Protein AF-A0A0U2W716-F1 (afdb_monomer_lite)

Radius of gyration: 18.15 Å; chains: 1; bounding box: 49×37×43 Å

Sequence (106 aa):
MFINRRFIEREYVFNIEKKNNPYISDEQINNMLDSMDLDWCDLTFKFFERKNGWDTVIIDNNTNNRVVIDELNGFAFDFYIRQIKELSITRARKEIREKLFAGVGA

Secondary structure (DSSP, 8-state):
-EEEEEEEHHHHHHHHHHHH-TTS-HHHHHHHHHTT-----EEEEEEEEETTEEEEEEEETTT--EE-GGG--HHHHHHHHHHHHHHHHHHHHHHHHHHHHHTS--

pLDDT: mean 92.79, std 8.68, range [46.09, 98.44]

Foldseek 3Di:
DKDKDKDWQLVLVLVVCCVVPVPDDSVNSVVVSVVVPDPTWIKIWIWDDDPVATDIWIAGPVVRDTDDLVRDDPSRNVVVVVVRVVVVVVVVVVVVVCVVVVVVPD

Structure (mmCIF, N/CA/C/O backbone):
data_AF-A0A0U2W716-F1
#
_entry.id   AF-A0A0U2W716-F1
#
loop_
_atom_site.group_PDB
_atom_site.id
_atom_site.type_symbol
_atom_site.label_atom_id
_atom_site.label_alt_id
_atom_site.label_comp_id
_atom_site.label_asym_id
_atom_site.label_entity_id
_atom_site.label_seq_id
_atom_site.pdbx_PDB_ins_code
_atom_site.Cartn_x
_atom_site.Cartn_y
_atom_site.Cartn_z
_atom_site.occupancy
_atom_site.B_iso_or_equiv
_atom_site.auth_seq_id
_atom_site.auth_comp_id
_atom_site.auth_asym_id
_atom_site.auth_atom_id
_atom_site.pdbx_PDB_model_num
ATOM 1 N N . MET A 1 1 ? 17.249 -5.553 -6.158 1.00 77.00 1 MET A N 1
ATOM 2 C CA . MET A 1 1 ? 16.880 -4.611 -5.079 1.00 77.00 1 MET A CA 1
ATOM 3 C C . MET A 1 1 ? 15.420 -4.851 -4.736 1.00 77.00 1 MET A C 1
ATOM 5 O O . MET A 1 1 ? 14.664 -5.180 -5.645 1.00 77.00 1 MET A O 1
ATOM 9 N N . PHE A 1 2 ? 15.034 -4.748 -3.466 1.00 87.50 2 PHE A N 1
ATOM 10 C CA . PHE A 1 2 ? 13.625 -4.789 -3.073 1.00 87.50 2 PHE A CA 1
ATOM 11 C C . PHE A 1 2 ? 13.299 -3.593 -2.182 1.00 87.50 2 PHE A C 1
ATOM 13 O O . PHE A 1 2 ? 14.183 -3.062 -1.509 1.00 87.50 2 PHE A O 1
ATOM 20 N N . ILE A 1 3 ? 12.048 -3.152 -2.227 1.00 96.25 3 ILE A N 1
ATOM 21 C CA . ILE A 1 3 ? 11.542 -2.004 -1.476 1.00 96.25 3 ILE A CA 1
ATOM 22 C C . ILE A 1 3 ? 10.346 -2.483 -0.667 1.00 96.25 3 ILE A C 1
ATOM 24 O O . ILE A 1 3 ? 9.422 -3.069 -1.225 1.00 96.25 3 ILE A O 1
ATOM 28 N N . ASN A 1 4 ? 10.361 -2.215 0.636 1.00 96.94 4 ASN A N 1
ATOM 29 C CA . ASN A 1 4 ? 9.233 -2.507 1.509 1.00 96.94 4 ASN A CA 1
ATOM 30 C C . ASN A 1 4 ? 8.442 -1.227 1.771 1.00 96.94 4 ASN A C 1
ATOM 32 O O . ASN A 1 4 ? 9.023 -0.183 2.077 1.00 96.94 4 ASN A O 1
ATOM 36 N N . ARG A 1 5 ? 7.117 -1.320 1.687 1.00 97.69 5 ARG A N 1
ATOM 37 C CA . ARG A 1 5 ? 6.184 -0.264 2.075 1.00 97.69 5 ARG A CA 1
ATOM 38 C C . ARG A 1 5 ? 5.120 -0.876 2.976 1.00 97.69 5 ARG A C 1
ATOM 40 O O . ARG A 1 5 ? 4.432 -1.804 2.556 1.00 97.69 5 ARG A O 1
ATOM 47 N N . ARG A 1 6 ? 5.008 -0.373 4.203 1.00 97.62 6 ARG A N 1
ATOM 48 C CA . ARG A 1 6 ? 3.921 -0.742 5.111 1.00 97.62 6 ARG A CA 1
ATOM 49 C C . ARG A 1 6 ? 2.710 0.137 4.822 1.00 97.62 6 ARG A C 1
ATOM 51 O O . ARG A 1 6 ? 2.864 1.325 4.543 1.00 97.62 6 ARG A O 1
ATOM 58 N N . PHE A 1 7 ? 1.542 -0.471 4.879 1.00 98.00 7 PHE A N 1
ATOM 59 C CA . PHE A 1 7 ? 0.241 0.141 4.716 1.00 98.00 7 PHE A CA 1
ATOM 60 C C . PHE A 1 7 ? -0.566 -0.147 5.972 1.00 98.00 7 PHE A C 1
ATOM 62 O O . PHE A 1 7 ? -0.843 -1.305 6.262 1.00 98.00 7 PHE A O 1
ATOM 69 N N . ILE A 1 8 ? -0.927 0.905 6.698 1.00 97.75 8 ILE A N 1
ATOM 70 C CA . ILE A 1 8 ? -1.859 0.829 7.818 1.00 97.75 8 ILE A CA 1
ATOM 71 C C . ILE A 1 8 ? -3.110 1.564 7.358 1.00 97.75 8 ILE A C 1
ATOM 73 O O . ILE A 1 8 ? -3.071 2.776 7.130 1.00 97.75 8 ILE A O 1
ATOM 77 N N . GLU A 1 9 ? -4.206 0.838 7.171 1.00 96.81 9 GLU A N 1
ATOM 78 C CA . GLU A 1 9 ? -5.414 1.380 6.551 1.00 96.81 9 GLU A CA 1
ATOM 79 C C . GLU A 1 9 ? -5.968 2.576 7.317 1.00 96.81 9 GLU A C 1
ATOM 81 O O . GLU A 1 9 ? -6.257 3.609 6.714 1.00 96.81 9 GLU A O 1
ATOM 86 N N . ARG A 1 10 ? -6.017 2.485 8.651 1.00 96.19 10 ARG A N 1
ATOM 87 C CA . ARG A 1 10 ? -6.484 3.581 9.506 1.00 96.19 10 ARG A CA 1
ATOM 88 C C . ARG A 1 10 ? -5.688 4.868 9.270 1.00 96.19 10 ARG A C 1
ATOM 90 O O . ARG A 1 10 ? -6.273 5.939 9.145 1.00 96.19 10 ARG A O 1
ATOM 97 N N . GLU A 1 11 ? -4.361 4.771 9.170 1.00 96.69 11 GLU A N 1
ATOM 98 C CA . GLU A 1 11 ? -3.497 5.924 8.877 1.00 96.69 11 GLU A CA 1
ATOM 99 C C . GLU A 1 11 ? -3.711 6.442 7.454 1.00 96.69 11 GLU A C 1
ATOM 101 O O . GLU A 1 11 ? -3.680 7.649 7.203 1.00 96.69 11 GLU A O 1
ATOM 106 N N . TYR A 1 12 ? -3.933 5.541 6.500 1.00 96.00 12 TYR A N 1
ATOM 107 C CA . TYR A 1 12 ? -4.184 5.912 5.116 1.00 96.00 12 TYR A CA 1
ATOM 108 C C . TYR A 1 12 ? -5.483 6.705 4.966 1.00 96.00 12 TYR A C 1
ATOM 110 O O . TYR A 1 12 ? -5.475 7.784 4.367 1.00 96.00 12 TYR A O 1
ATOM 118 N N . VAL A 1 13 ? -6.573 6.212 5.558 1.00 94.94 13 VAL A N 1
ATOM 119 C CA . VAL A 1 13 ? -7.871 6.893 5.564 1.00 94.94 13 VAL A CA 1
ATOM 120 C C . VAL A 1 13 ? -7.764 8.214 6.322 1.00 94.94 13 VAL A C 1
ATOM 122 O O . VAL A 1 13 ? -8.179 9.240 5.787 1.00 94.94 13 VAL A O 1
ATOM 125 N N . PHE A 1 14 ? -7.108 8.238 7.488 1.00 96.44 14 PHE A N 1
ATOM 126 C CA . PHE A 1 14 ? -6.845 9.478 8.225 1.00 96.44 14 PHE A CA 1
ATOM 127 C C . PHE A 1 14 ? -6.181 10.544 7.339 1.00 96.44 14 PHE A C 1
ATOM 129 O O . PHE A 1 14 ? -6.634 11.686 7.275 1.00 96.44 14 PHE A O 1
ATOM 136 N N . ASN A 1 15 ? -5.129 10.168 6.608 1.00 94.94 15 ASN A N 1
ATOM 137 C CA . ASN A 1 15 ? -4.396 11.088 5.741 1.00 94.94 15 ASN A CA 1
ATOM 138 C C . ASN A 1 15 ? -5.220 11.557 4.533 1.00 94.94 15 ASN A C 1
ATOM 140 O O . ASN A 1 15 ? -5.075 12.703 4.100 1.00 94.94 15 ASN A O 1
ATOM 144 N N . ILE A 1 16 ? -6.082 10.696 3.982 1.00 93.50 16 ILE A N 1
ATOM 145 C CA . ILE A 1 16 ? -7.024 11.079 2.922 1.00 93.50 16 ILE A CA 1
ATOM 146 C C . ILE A 1 16 ? -8.010 12.119 3.449 1.00 93.50 16 ILE A C 1
ATOM 148 O O . ILE A 1 16 ? -8.163 13.175 2.831 1.00 93.50 16 ILE A O 1
ATOM 152 N N . GLU A 1 17 ? -8.627 11.856 4.597 1.00 94.44 17 GLU A N 1
ATOM 153 C CA . GLU A 1 17 ? -9.599 12.761 5.207 1.00 94.44 17 GLU A CA 1
ATOM 154 C C . GLU A 1 17 ? -8.968 14.101 5.555 1.00 94.44 17 GLU A C 1
ATOM 156 O O . GLU A 1 17 ? -9.501 15.151 5.195 1.00 94.44 17 GLU A O 1
ATOM 161 N N . LYS A 1 18 ? -7.767 14.084 6.139 1.00 94.88 18 LYS A N 1
ATOM 162 C CA . LYS A 1 18 ? -7.035 15.309 6.463 1.00 94.88 18 LYS A CA 1
ATOM 163 C C . LYS A 1 18 ? -6.711 16.143 5.227 1.00 94.88 18 LYS A C 1
ATOM 165 O O . LYS A 1 18 ? -6.772 17.371 5.268 1.00 94.88 18 LYS A O 1
ATOM 170 N N . LYS A 1 19 ? -6.362 15.485 4.120 1.00 93.62 19 LYS A N 1
ATOM 171 C CA . LYS A 1 19 ? -6.041 16.153 2.857 1.00 93.62 19 LYS A CA 1
ATOM 172 C C . LYS A 1 19 ? -7.279 16.746 2.184 1.00 93.62 19 LYS A C 1
ATOM 174 O O . LYS A 1 19 ? -7.184 17.824 1.601 1.00 93.62 19 LYS A O 1
ATOM 179 N N . ASN A 1 20 ? -8.406 16.041 2.228 1.00 93.44 20 ASN A N 1
ATOM 180 C CA . ASN A 1 20 ? -9.637 16.459 1.559 1.00 93.44 20 ASN A CA 1
ATOM 181 C C . ASN A 1 20 ? -10.426 17.491 2.377 1.00 93.44 20 ASN A C 1
ATOM 183 O O . ASN A 1 20 ? -11.098 18.340 1.796 1.00 93.44 20 ASN A O 1
ATOM 187 N N . ASN A 1 21 ? -10.305 17.453 3.705 1.00 92.50 21 ASN A N 1
ATOM 188 C CA . ASN A 1 21 ? -11.036 18.306 4.633 1.00 92.50 21 ASN A CA 1
ATOM 189 C C . ASN A 1 21 ? -10.055 19.134 5.483 1.00 92.50 21 ASN A C 1
ATOM 191 O O . ASN A 1 21 ? -9.796 18.800 6.631 1.00 92.50 21 ASN A O 1
ATOM 195 N N . PRO A 1 22 ? -9.502 20.252 4.985 1.00 88.69 22 PRO A N 1
ATOM 196 C CA . PRO A 1 22 ? -8.475 21.006 5.716 1.00 88.69 22 PRO A CA 1
ATOM 197 C C . PRO A 1 22 ? -8.968 21.638 7.032 1.00 88.69 22 PRO A C 1
ATOM 199 O O . PRO A 1 22 ? -8.153 22.006 7.875 1.00 88.69 22 PRO A O 1
ATOM 202 N N . TYR A 1 23 ? -10.285 21.768 7.214 1.00 93.31 23 TYR A N 1
ATOM 203 C CA . TYR A 1 23 ? -10.904 22.392 8.388 1.00 93.31 23 TYR A CA 1
ATOM 204 C C . TYR A 1 23 ? -11.284 21.405 9.496 1.00 93.31 23 TYR A C 1
ATOM 206 O O . TYR A 1 23 ? -11.669 21.844 10.578 1.00 93.31 23 TYR A O 1
ATOM 214 N N . ILE A 1 24 ? -11.197 20.094 9.244 1.00 94.31 24 ILE A N 1
ATOM 215 C CA . ILE A 1 24 ? -11.466 19.088 10.271 1.00 94.31 24 ILE A CA 1
ATOM 216 C C . ILE A 1 24 ? -10.222 18.921 11.159 1.00 94.31 24 ILE A C 1
ATOM 218 O O . ILE A 1 24 ? -9.075 18.873 10.681 1.00 94.31 24 ILE A O 1
ATOM 222 N N . SER A 1 25 ? -10.432 18.868 12.472 1.00 96.38 25 SER A N 1
ATOM 223 C CA . SER A 1 25 ? -9.350 18.611 13.420 1.00 96.38 25 SER A CA 1
ATOM 224 C C . SER A 1 25 ? -8.940 17.138 13.394 1.00 96.38 25 SER A C 1
ATOM 226 O O . SER A 1 25 ? -9.712 16.259 13.009 1.00 96.38 25 SER A O 1
ATOM 228 N N . ASP A 1 26 ? -7.715 16.854 13.831 1.00 96.12 26 ASP A N 1
ATOM 229 C CA . ASP A 1 26 ? -7.219 15.476 13.918 1.00 96.12 26 ASP A CA 1
ATOM 230 C C . ASP A 1 26 ? -8.059 14.652 14.903 1.00 96.12 26 ASP A C 1
ATOM 232 O O . ASP A 1 26 ? -8.325 13.477 14.667 1.00 96.12 26 ASP A O 1
ATOM 236 N N . GLU A 1 27 ? -8.528 15.276 15.986 1.00 96.94 27 GLU A N 1
ATOM 237 C CA . GLU A 1 27 ? -9.430 14.662 16.964 1.00 96.94 27 GLU A CA 1
ATOM 238 C C . GLU A 1 27 ? -10.766 14.263 16.324 1.00 96.94 27 GLU A C 1
ATOM 240 O O . GLU A 1 27 ? -11.237 13.148 16.521 1.00 96.94 27 GLU A O 1
ATOM 245 N N . GLN A 1 28 ? -11.349 15.133 15.497 1.00 96.56 28 GLN A N 1
ATOM 246 C CA . GLN A 1 28 ? -12.600 14.843 14.797 1.00 96.56 28 GLN A CA 1
ATOM 247 C C . GLN A 1 28 ? -12.458 13.675 13.812 1.00 96.56 28 GLN A C 1
ATOM 249 O O . GLN A 1 28 ? -13.347 12.827 13.757 1.00 96.56 28 GLN A O 1
ATOM 254 N N . ILE A 1 29 ? -11.344 13.595 13.072 1.00 96.81 29 ILE A N 1
ATOM 255 C CA . ILE A 1 29 ? -11.080 12.448 12.187 1.00 96.81 29 ILE A CA 1
ATOM 256 C C . ILE A 1 29 ? -10.915 11.176 13.018 1.00 96.81 29 ILE A C 1
ATOM 258 O O . ILE A 1 29 ? -11.529 10.167 12.694 1.00 96.81 29 ILE A O 1
ATOM 262 N N . ASN A 1 30 ? -10.118 11.208 14.090 1.00 96.38 30 ASN A N 1
ATOM 263 C CA . ASN A 1 30 ? -9.921 10.029 14.936 1.00 96.38 30 ASN A CA 1
ATOM 264 C C . ASN A 1 30 ? -11.244 9.537 15.532 1.00 96.38 30 ASN A C 1
ATOM 266 O O . ASN A 1 30 ? -11.546 8.360 15.389 1.00 96.38 30 ASN A O 1
ATOM 270 N N . ASN A 1 31 ? -12.077 10.435 16.066 1.00 96.00 31 ASN A N 1
ATOM 271 C CA . ASN A 1 31 ? -13.401 10.086 16.585 1.00 96.00 31 ASN A CA 1
ATOM 272 C C . ASN A 1 31 ? -14.296 9.449 15.510 1.00 96.00 31 ASN A C 1
ATOM 274 O O . ASN A 1 31 ? -15.006 8.483 15.786 1.00 96.00 31 ASN A O 1
ATOM 278 N N . MET A 1 32 ? -14.259 9.969 14.279 1.00 94.81 32 MET A N 1
ATOM 279 C CA . MET A 1 32 ? -14.985 9.377 13.155 1.00 94.81 32 MET A CA 1
ATOM 280 C C . MET A 1 32 ? -14.477 7.966 12.844 1.00 94.81 32 MET A C 1
ATOM 282 O O . MET A 1 32 ? -15.286 7.052 12.720 1.00 94.81 32 MET A O 1
ATOM 286 N N . LEU A 1 33 ? -13.161 7.773 12.738 1.00 94.69 33 LEU A N 1
ATOM 287 C CA . LEU A 1 33 ? -12.570 6.467 12.433 1.00 94.69 33 LEU A CA 1
ATOM 288 C C . LEU A 1 33 ? -12.827 5.448 13.547 1.00 94.69 33 LEU A C 1
ATOM 290 O O . LEU A 1 33 ? -13.166 4.304 13.257 1.00 94.69 33 LEU A O 1
ATOM 294 N N . ASP A 1 34 ? -12.727 5.864 14.807 1.00 94.06 34 ASP A N 1
ATOM 295 C CA . ASP A 1 34 ? -12.984 5.002 15.964 1.00 94.06 34 ASP A CA 1
ATOM 296 C C . ASP A 1 34 ? -14.457 4.568 16.025 1.00 94.06 34 ASP A C 1
ATOM 298 O O . ASP A 1 34 ? -14.758 3.462 16.465 1.00 94.06 34 ASP A O 1
ATOM 302 N N . SER A 1 35 ? -15.380 5.392 15.512 1.00 94.38 35 SER A N 1
ATOM 303 C CA . SER A 1 35 ? -16.807 5.053 15.439 1.00 94.38 35 SER A CA 1
ATOM 304 C C . SER A 1 35 ? -17.163 3.993 14.388 1.00 94.38 35 SER A C 1
ATOM 306 O O . SER A 1 35 ? -18.264 3.449 14.439 1.00 94.38 35 SER A O 1
ATOM 308 N N . MET A 1 36 ? -16.273 3.708 13.428 1.00 90.12 36 MET A N 1
ATOM 309 C CA . MET A 1 36 ? -16.573 2.801 12.313 1.00 90.12 36 MET A CA 1
ATOM 310 C C . MET A 1 36 ? -16.546 1.314 12.705 1.00 90.12 36 MET A C 1
ATOM 312 O O . MET A 1 36 ? -17.060 0.506 11.938 1.00 90.12 36 MET A O 1
ATOM 316 N N . ASP A 1 37 ? -15.977 0.963 13.868 1.00 86.44 37 ASP A N 1
ATOM 317 C CA . ASP A 1 37 ? -15.856 -0.417 14.382 1.00 86.44 37 ASP A CA 1
ATOM 318 C C . ASP A 1 37 ? -15.369 -1.421 13.315 1.00 86.44 37 ASP A C 1
ATOM 320 O O . ASP A 1 37 ? -15.947 -2.484 13.090 1.00 86.44 37 ASP A O 1
ATOM 324 N N . LEU A 1 38 ? -14.315 -1.030 12.588 1.00 88.31 38 LEU A N 1
ATOM 325 C CA . LEU A 1 38 ? -13.709 -1.817 11.515 1.00 88.31 38 LEU A CA 1
ATOM 326 C C . LEU A 1 38 ? -12.419 -2.488 11.984 1.00 88.31 38 LEU A C 1
ATOM 328 O O . LEU A 1 38 ? -11.620 -1.894 12.711 1.00 88.31 38 LEU A O 1
ATOM 332 N N . ASP A 1 39 ? -12.175 -3.693 11.474 1.00 88.81 39 ASP A N 1
ATOM 333 C CA . ASP A 1 39 ? -10.864 -4.333 11.550 1.00 88.81 39 ASP A CA 1
ATOM 334 C C . ASP A 1 39 ? -9.947 -3.737 10.472 1.00 88.81 39 ASP A C 1
ATOM 336 O O . ASP A 1 39 ? -10.010 -4.093 9.293 1.00 88.81 39 ASP A O 1
ATOM 340 N N . TRP A 1 40 ? -9.154 -2.741 10.868 1.00 93.69 40 TRP A N 1
ATOM 341 C CA . TRP A 1 40 ? -8.260 -2.012 9.973 1.00 93.69 40 TRP A CA 1
ATOM 342 C C . TRP A 1 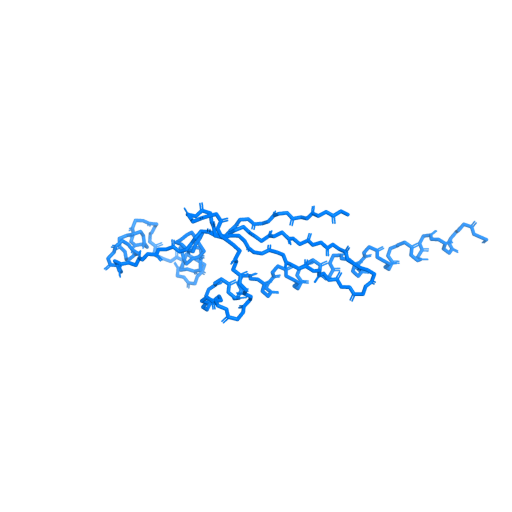40 ? -7.102 -2.897 9.512 1.00 93.69 40 TRP A C 1
ATOM 344 O O . TRP A 1 40 ? -6.344 -3.415 10.336 1.00 93.69 40 TRP A O 1
ATOM 354 N N . CYS A 1 41 ? -6.890 -3.015 8.200 1.00 94.56 41 CYS A N 1
ATOM 355 C CA . CYS A 1 41 ? -5.809 -3.866 7.711 1.00 94.56 41 CYS A CA 1
ATOM 356 C C . CYS A 1 41 ? -4.415 -3.229 7.874 1.00 94.56 41 CYS A C 1
ATOM 358 O O . CYS A 1 41 ? -4.219 -2.014 7.753 1.00 94.56 41 CYS A O 1
ATOM 360 N N . ASP A 1 42 ? -3.423 -4.089 8.121 1.00 97.62 42 ASP A N 1
ATOM 361 C CA . ASP A 1 42 ? -2.011 -3.731 8.245 1.00 97.62 42 ASP A CA 1
ATOM 362 C C . ASP A 1 42 ? -1.169 -4.637 7.344 1.00 97.62 42 ASP A C 1
ATOM 364 O O . ASP A 1 42 ? -0.833 -5.773 7.680 1.00 97.62 42 ASP A O 1
ATOM 368 N N . LEU A 1 43 ? -0.802 -4.136 6.169 1.00 98.38 43 LEU A N 1
ATOM 369 C CA . LEU A 1 43 ? -0.156 -4.918 5.121 1.00 98.38 43 LEU A CA 1
ATOM 370 C C . LEU A 1 43 ? 1.261 -4.418 4.841 1.00 98.38 43 LEU A C 1
ATOM 372 O O . LEU A 1 43 ? 1.520 -3.220 4.749 1.00 98.38 43 LEU A O 1
ATOM 376 N N . THR A 1 44 ? 2.186 -5.341 4.607 1.00 98.44 44 THR A N 1
ATOM 377 C CA . THR A 1 44 ? 3.516 -5.028 4.084 1.00 98.44 44 THR A CA 1
ATOM 378 C C . THR A 1 44 ? 3.607 -5.437 2.621 1.00 98.44 44 THR A C 1
ATOM 380 O O . THR A 1 44 ? 3.577 -6.622 2.283 1.00 98.44 44 THR A O 1
ATOM 383 N N . PHE A 1 45 ? 3.806 -4.449 1.753 1.00 98.44 45 PHE A N 1
ATOM 384 C CA . PHE A 1 45 ? 4.076 -4.632 0.333 1.00 98.44 45 PHE A CA 1
ATOM 385 C C . PHE A 1 45 ? 5.584 -4.680 0.095 1.00 98.44 45 PHE A C 1
ATOM 387 O O . PHE A 1 45 ? 6.306 -3.722 0.384 1.00 98.44 45 PHE A O 1
ATOM 394 N N . LYS A 1 46 ? 6.069 -5.793 -0.451 1.00 97.94 46 LYS A N 1
ATOM 395 C CA . LYS A 1 46 ? 7.464 -5.992 -0.854 1.00 97.94 46 LYS A CA 1
ATOM 396 C C . LYS A 1 46 ? 7.540 -5.967 -2.374 1.00 97.94 46 LYS A C 1
ATOM 398 O O . LYS A 1 46 ? 7.081 -6.900 -3.033 1.00 97.94 46 LYS A O 1
ATOM 403 N N . PHE A 1 47 ? 8.115 -4.904 -2.919 1.00 97.75 47 PHE A N 1
ATOM 404 C CA . PHE A 1 47 ? 8.274 -4.695 -4.354 1.00 97.75 47 PHE A CA 1
ATOM 405 C C . PHE A 1 47 ? 9.659 -5.148 -4.802 1.00 97.75 47 PHE A C 1
ATOM 407 O O . PHE A 1 47 ? 10.675 -4.683 -4.282 1.00 97.75 47 PHE A O 1
ATOM 414 N N . PHE A 1 48 ? 9.705 -6.026 -5.796 1.00 96.69 48 PHE A N 1
ATOM 415 C CA . PHE A 1 48 ? 10.930 -6.561 -6.372 1.00 96.69 48 PHE A CA 1
ATOM 416 C C . PHE A 1 48 ? 11.073 -6.059 -7.801 1.00 96.69 48 PHE A C 1
ATOM 418 O O . PHE A 1 48 ? 10.244 -6.354 -8.660 1.00 96.69 48 PHE A O 1
ATOM 425 N N . GLU A 1 49 ? 12.140 -5.313 -8.065 1.00 94.81 49 GLU A N 1
ATOM 426 C CA . GLU A 1 49 ? 12.424 -4.835 -9.415 1.00 94.81 49 GLU A CA 1
ATOM 427 C C . GLU A 1 49 ? 12.804 -6.015 -10.325 1.00 94.81 49 GLU A C 1
ATOM 429 O O . GLU A 1 49 ? 13.680 -6.824 -9.996 1.00 94.81 49 GLU A O 1
ATOM 434 N N . ARG A 1 50 ? 12.150 -6.113 -11.485 1.00 91.81 50 ARG A N 1
ATOM 435 C CA . ARG A 1 50 ? 12.415 -7.106 -12.535 1.00 91.81 50 ARG A CA 1
ATOM 436 C C . ARG A 1 50 ? 12.775 -6.413 -13.840 1.00 91.81 50 ARG A C 1
ATOM 438 O O . ARG A 1 50 ? 12.451 -5.249 -14.045 1.00 91.81 50 ARG A O 1
ATOM 445 N N . LYS A 1 51 ? 13.345 -7.160 -14.792 1.00 86.38 51 LYS A N 1
ATOM 446 C CA . LYS A 1 51 ? 13.719 -6.628 -16.117 1.00 86.38 51 LYS A CA 1
ATOM 447 C C . LYS A 1 51 ? 12.572 -5.884 -16.818 1.00 86.38 51 LYS A C 1
ATOM 449 O O . LYS A 1 51 ? 12.830 -4.878 -17.460 1.00 86.38 51 LYS A O 1
ATOM 454 N N . ASN A 1 52 ? 11.320 -6.312 -16.637 1.00 84.81 52 ASN A N 1
ATOM 455 C CA . ASN A 1 52 ? 10.163 -5.742 -17.342 1.00 84.81 52 ASN A CA 1
ATOM 456 C C . ASN A 1 52 ? 9.120 -5.078 -16.425 1.00 84.81 52 ASN A C 1
ATOM 458 O O . ASN A 1 52 ? 8.077 -4.658 -16.910 1.00 84.81 52 ASN A O 1
ATOM 462 N N . GLY A 1 53 ? 9.363 -4.980 -15.116 1.00 89.69 53 GLY A N 1
ATOM 463 C CA . GLY A 1 53 ? 8.428 -4.310 -14.213 1.00 89.69 53 GLY A CA 1
ATOM 464 C C . GLY A 1 53 ? 8.766 -4.525 -12.747 1.00 89.69 53 GLY A C 1
ATOM 465 O O . GLY A 1 53 ? 9.940 -4.527 -12.373 1.00 89.69 53 GLY A O 1
ATOM 466 N N . TRP A 1 54 ? 7.725 -4.720 -11.943 1.00 94.31 54 TRP A N 1
ATOM 467 C CA . TRP A 1 54 ? 7.806 -4.949 -10.506 1.00 94.31 54 TRP A CA 1
ATOM 468 C C . TRP A 1 54 ? 6.972 -6.172 -10.130 1.00 94.31 54 TRP A C 1
ATOM 470 O O . TRP A 1 54 ? 5.780 -6.208 -10.419 1.00 94.31 54 TRP A O 1
ATOM 480 N N . ASP A 1 55 ? 7.583 -7.141 -9.451 1.00 95.44 55 ASP A N 1
ATOM 481 C CA . ASP A 1 55 ? 6.833 -8.185 -8.749 1.00 95.44 55 ASP A CA 1
ATOM 482 C C . ASP A 1 55 ? 6.475 -7.682 -7.352 1.00 95.44 55 ASP A C 1
ATOM 484 O O . ASP A 1 55 ? 7.222 -6.907 -6.753 1.00 95.44 55 ASP A O 1
ATOM 488 N N . THR A 1 56 ? 5.351 -8.142 -6.807 1.00 97.19 56 THR A N 1
ATOM 489 C CA . THR A 1 56 ? 4.905 -7.743 -5.466 1.00 97.19 56 THR A CA 1
ATOM 490 C C . THR A 1 56 ? 4.560 -8.962 -4.624 1.00 97.19 56 THR A C 1
ATOM 492 O O . THR A 1 56 ? 3.852 -9.867 -5.067 1.00 97.19 56 THR A O 1
ATOM 495 N N . VAL A 1 57 ? 5.058 -8.978 -3.391 1.00 97.69 57 VAL A N 1
ATOM 496 C CA . VAL A 1 57 ? 4.604 -9.889 -2.337 1.00 97.69 57 VAL A CA 1
ATOM 497 C C . VAL A 1 57 ? 3.928 -9.056 -1.262 1.00 97.69 57 VAL A C 1
ATOM 499 O O . VAL A 1 57 ? 4.502 -8.069 -0.809 1.00 97.69 57 VAL A O 1
ATOM 502 N N . ILE A 1 58 ? 2.727 -9.457 -0.859 1.00 98.38 58 ILE A N 1
ATOM 503 C CA . ILE A 1 58 ? 1.922 -8.759 0.141 1.00 98.38 58 ILE A CA 1
ATOM 504 C C . ILE A 1 58 ? 1.772 -9.687 1.336 1.00 98.38 58 ILE A C 1
ATOM 506 O O . ILE A 1 58 ? 1.429 -10.858 1.165 1.00 98.38 58 ILE A O 1
ATOM 510 N N . ILE A 1 59 ? 2.087 -9.175 2.519 1.00 98.25 59 ILE A N 1
ATOM 511 C CA . ILE A 1 59 ? 1.998 -9.904 3.782 1.00 98.25 59 ILE A CA 1
ATOM 512 C C . ILE A 1 59 ? 1.040 -9.150 4.693 1.00 98.25 59 ILE A C 1
ATOM 514 O O . ILE A 1 59 ? 1.224 -7.951 4.895 1.00 98.25 59 ILE A O 1
ATOM 518 N N . ASP A 1 60 ? 0.053 -9.845 5.237 1.00 97.56 60 ASP A N 1
ATOM 519 C CA . ASP A 1 60 ? -0.741 -9.340 6.351 1.00 97.56 60 ASP A CA 1
ATOM 520 C C . ASP A 1 60 ? 0.093 -9.427 7.631 1.00 97.56 60 ASP A C 1
ATOM 522 O O . ASP A 1 60 ? 0.572 -10.499 7.995 1.00 97.56 60 ASP A O 1
ATOM 526 N N . ASN A 1 61 ? 0.313 -8.295 8.296 1.00 97.50 61 ASN A N 1
ATOM 527 C CA . ASN A 1 61 ? 1.162 -8.222 9.482 1.00 97.50 61 ASN A CA 1
ATOM 528 C C . ASN A 1 61 ? 0.472 -8.778 10.735 1.00 97.50 61 ASN A C 1
ATOM 530 O O . ASN A 1 61 ? 1.171 -9.133 11.684 1.00 97.50 61 ASN A O 1
ATOM 534 N N . ASN A 1 62 ? -0.859 -8.902 10.733 1.00 94.88 62 ASN A N 1
ATOM 535 C CA . ASN A 1 62 ? -1.613 -9.473 11.848 1.00 94.88 62 ASN A CA 1
ATOM 536 C C . ASN A 1 62 ? -1.524 -11.002 11.843 1.00 94.88 62 ASN A C 1
ATOM 538 O O . ASN A 1 62 ? -1.267 -11.624 12.873 1.00 94.88 62 ASN A O 1
ATOM 542 N N . THR A 1 63 ? -1.702 -11.617 10.672 1.00 95.12 63 THR A N 1
ATOM 543 C CA . THR A 1 63 ? -1.706 -13.083 10.529 1.00 95.12 63 THR A CA 1
ATOM 544 C C . THR A 1 63 ? -0.381 -13.658 10.032 1.00 95.12 63 THR A C 1
ATOM 546 O O . THR A 1 63 ? -0.181 -14.871 10.067 1.00 95.12 63 THR A O 1
ATOM 549 N N . ASN A 1 64 ? 0.531 -12.802 9.563 1.00 95.50 64 ASN A N 1
ATOM 550 C CA . ASN A 1 64 ? 1.771 -13.161 8.869 1.00 95.50 64 ASN A CA 1
ATOM 551 C C . ASN A 1 64 ? 1.552 -14.028 7.611 1.00 95.50 64 ASN A C 1
ATOM 553 O O . ASN A 1 64 ? 2.481 -14.671 7.110 1.00 95.50 64 ASN A O 1
ATOM 557 N N . ASN A 1 65 ? 0.327 -14.044 7.081 1.00 96.50 65 ASN A N 1
ATOM 558 C CA . ASN A 1 65 ? -0.023 -14.781 5.878 1.00 96.50 65 ASN A CA 1
ATOM 559 C C . ASN A 1 65 ? 0.215 -13.939 4.626 1.00 96.50 65 ASN A C 1
ATOM 561 O O . ASN A 1 65 ? 0.212 -12.706 4.644 1.00 96.50 65 ASN A O 1
ATOM 565 N N . ARG A 1 66 ? 0.416 -14.631 3.504 1.00 97.00 66 ARG A N 1
ATOM 566 C CA . ARG A 1 66 ? 0.484 -13.983 2.198 1.00 97.00 66 ARG A CA 1
ATOM 567 C C . ARG A 1 66 ? -0.927 -13.665 1.715 1.00 97.00 66 ARG A C 1
ATOM 569 O O . ARG A 1 66 ? -1.777 -14.545 1.724 1.00 97.00 66 ARG A O 1
ATOM 576 N N . VAL A 1 67 ? -1.108 -12.445 1.224 1.00 97.12 67 VAL A N 1
ATOM 577 C CA . VAL A 1 67 ? -2.356 -11.964 0.618 1.00 97.12 67 VAL A CA 1
ATOM 578 C C . VAL A 1 67 ? -2.145 -11.822 -0.889 1.00 97.12 67 VAL A C 1
ATOM 580 O O . VAL A 1 67 ? -1.057 -11.417 -1.330 1.00 97.12 67 VAL A O 1
ATOM 583 N N . VAL A 1 68 ? -3.142 -12.184 -1.699 1.00 96.38 68 VAL A N 1
ATOM 584 C CA . VAL A 1 68 ? -3.095 -11.930 -3.150 1.00 96.38 68 VAL A CA 1
ATOM 585 C C . VAL A 1 68 ? -3.714 -10.574 -3.490 1.00 96.38 68 VAL A C 1
ATOM 587 O O . VAL A 1 68 ? -4.530 -10.044 -2.748 1.00 96.38 68 VAL A O 1
ATOM 590 N N . ILE A 1 69 ? -3.310 -9.983 -4.618 1.00 95.19 69 ILE A N 1
ATOM 591 C CA . ILE A 1 69 ? -3.752 -8.631 -5.008 1.00 95.19 69 ILE A CA 1
ATOM 592 C C . ILE A 1 69 ? -5.282 -8.547 -5.135 1.00 95.19 69 ILE A C 1
ATOM 594 O O . ILE A 1 69 ? -5.860 -7.535 -4.752 1.00 95.19 69 ILE A O 1
ATOM 598 N N . ASP A 1 70 ? -5.927 -9.609 -5.620 1.00 94.88 70 ASP A N 1
ATOM 599 C CA . ASP A 1 70 ? -7.382 -9.655 -5.826 1.00 94.88 70 ASP A CA 1
ATOM 600 C C . ASP A 1 70 ? -8.185 -9.715 -4.513 1.00 94.88 70 ASP A C 1
ATOM 602 O O . ASP A 1 70 ? -9.390 -9.481 -4.515 1.00 94.88 70 ASP A O 1
ATOM 606 N N . GLU A 1 71 ? -7.523 -10.003 -3.388 1.00 94.75 71 GLU A N 1
ATOM 607 C CA . GLU A 1 71 ? -8.117 -10.008 -2.044 1.00 94.75 71 GLU A CA 1
ATOM 608 C C . GLU A 1 71 ? -7.951 -8.662 -1.325 1.00 94.75 71 GLU A C 1
ATOM 610 O O . GLU A 1 71 ? -8.436 -8.488 -0.206 1.00 94.75 71 GLU A O 1
ATOM 615 N N . LEU A 1 72 ? -7.260 -7.695 -1.937 1.00 96.12 72 LEU A N 1
ATOM 616 C CA . LEU A 1 72 ? -7.102 -6.374 -1.344 1.00 96.12 72 LEU A CA 1
ATOM 617 C C . LEU A 1 72 ? -8.433 -5.629 -1.319 1.00 96.12 72 LEU A C 1
ATOM 619 O O . LEU A 1 72 ? -9.155 -5.555 -2.314 1.00 96.12 72 LEU A O 1
ATOM 623 N N . ASN A 1 73 ? -8.705 -4.976 -0.193 1.00 94.50 73 ASN A N 1
ATOM 624 C CA . ASN A 1 73 ? -9.788 -4.010 -0.124 1.00 94.50 73 ASN A CA 1
ATOM 625 C C . ASN A 1 73 ? -9.468 -2.751 -0.959 1.00 94.50 73 ASN A C 1
ATOM 627 O O . ASN A 1 73 ? -8.345 -2.547 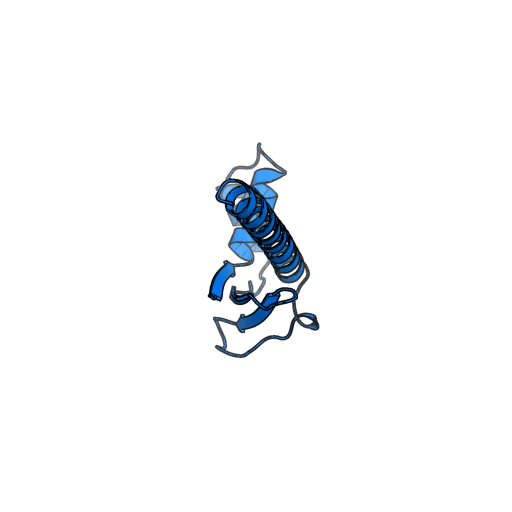-1.434 1.00 94.50 73 ASN A O 1
ATOM 631 N N . GLY A 1 74 ? -10.465 -1.879 -1.132 1.00 94.19 74 GLY A N 1
ATOM 632 C CA . GLY A 1 74 ? -10.344 -0.706 -2.001 1.00 94.19 74 GLY A CA 1
ATOM 633 C C . GLY A 1 74 ? -9.195 0.238 -1.628 1.00 94.19 74 GLY A C 1
ATOM 634 O O . GLY A 1 74 ? -8.489 0.719 -2.516 1.00 94.19 74 GLY A O 1
ATOM 635 N N . PHE A 1 75 ? -8.961 0.475 -0.333 1.00 95.88 75 PHE A N 1
ATOM 636 C CA . PHE A 1 75 ? -7.894 1.368 0.122 1.00 95.88 75 PHE A CA 1
ATOM 637 C C . PHE A 1 75 ? -6.505 0.751 -0.060 1.00 95.88 75 PHE A C 1
ATOM 639 O O . PHE A 1 75 ? -5.600 1.420 -0.567 1.00 95.88 75 PHE A O 1
ATOM 646 N N . ALA A 1 76 ? -6.337 -0.526 0.286 1.00 97.12 76 ALA A N 1
ATOM 647 C CA . ALA A 1 76 ? -5.085 -1.247 0.085 1.00 97.12 76 ALA A CA 1
ATOM 648 C C . ALA A 1 76 ? -4.735 -1.373 -1.407 1.00 97.12 76 ALA A C 1
ATOM 650 O O . ALA A 1 76 ? -3.572 -1.217 -1.793 1.00 97.12 76 ALA A O 1
ATOM 651 N N . PHE A 1 77 ? -5.737 -1.597 -2.261 1.00 97.50 77 PHE A N 1
ATOM 652 C CA . PHE A 1 77 ? -5.556 -1.643 -3.709 1.00 97.50 77 PHE A CA 1
ATOM 653 C C . PHE A 1 77 ? -5.169 -0.272 -4.289 1.00 97.50 77 PHE A C 1
ATOM 655 O O . PHE A 1 77 ? -4.215 -0.175 -5.063 1.00 97.50 77 PHE A O 1
ATOM 662 N N . ASP A 1 78 ? -5.837 0.813 -3.882 1.00 96.25 78 ASP A N 1
ATOM 663 C CA . ASP A 1 78 ? -5.463 2.179 -4.286 1.00 96.25 78 ASP A CA 1
ATOM 664 C C . ASP A 1 78 ? -4.030 2.523 -3.843 1.00 96.25 78 ASP A C 1
ATOM 666 O O . ASP A 1 78 ? -3.235 3.032 -4.643 1.00 96.25 78 ASP A O 1
ATOM 670 N N . PHE A 1 79 ? -3.653 2.173 -2.610 1.00 97.19 79 PHE A N 1
ATOM 671 C CA . PHE A 1 79 ? -2.279 2.317 -2.133 1.00 97.19 79 PHE A CA 1
ATOM 672 C C . PHE A 1 79 ? -1.286 1.554 -3.019 1.00 97.19 79 PHE A C 1
ATOM 674 O O . PHE A 1 79 ? -0.298 2.137 -3.480 1.00 97.19 79 PHE A O 1
ATOM 681 N N . TYR A 1 80 ? -1.564 0.280 -3.309 1.00 97.69 80 TYR A N 1
ATOM 682 C CA . TYR A 1 80 ? -0.733 -0.561 -4.168 1.00 97.69 80 TYR A CA 1
ATOM 683 C C . TYR A 1 80 ? -0.488 0.077 -5.542 1.00 97.69 80 TYR A C 1
ATOM 685 O O . TYR A 1 80 ? 0.664 0.236 -5.961 1.00 97.69 80 TYR A O 1
ATOM 693 N N . ILE A 1 81 ? -1.550 0.515 -6.223 1.00 97.44 81 ILE A N 1
ATOM 694 C CA . ILE A 1 81 ? -1.455 1.128 -7.554 1.00 97.44 81 ILE A CA 1
ATOM 695 C C . ILE A 1 81 ? -0.637 2.425 -7.514 1.00 97.44 81 ILE A C 1
ATOM 697 O O . I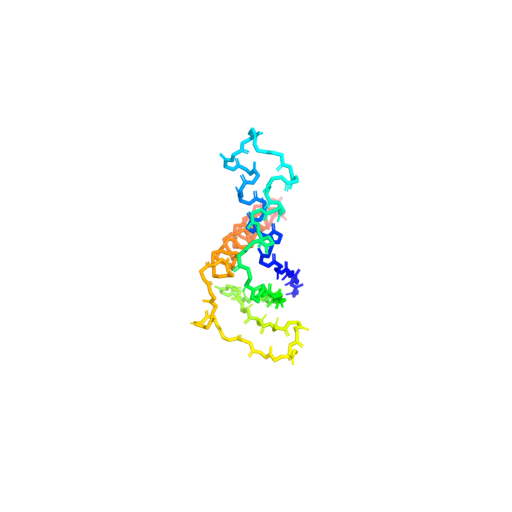LE A 1 81 ? 0.195 2.662 -8.398 1.00 97.44 81 ILE A O 1
ATOM 701 N N . ARG A 1 82 ? -0.811 3.254 -6.477 1.00 96.75 82 ARG A N 1
ATOM 702 C CA . ARG A 1 82 ? -0.017 4.482 -6.299 1.00 96.75 82 ARG A CA 1
ATOM 703 C C . ARG A 1 82 ? 1.468 4.177 -6.123 1.00 96.75 82 ARG A C 1
ATOM 705 O O . ARG A 1 82 ? 2.288 4.835 -6.767 1.00 96.75 82 ARG A O 1
ATOM 712 N N . GLN A 1 83 ? 1.810 3.164 -5.326 1.00 97.19 83 GLN A N 1
ATOM 713 C CA . GLN A 1 83 ? 3.200 2.734 -5.149 1.00 97.19 83 GLN A CA 1
ATOM 714 C C . GLN A 1 83 ? 3.798 2.206 -6.459 1.00 97.19 83 GLN A C 1
ATOM 716 O O . GLN A 1 83 ? 4.881 2.638 -6.853 1.00 97.19 83 GLN A O 1
ATOM 721 N N . ILE A 1 84 ? 3.084 1.345 -7.192 1.00 96.69 84 ILE A N 1
ATOM 722 C CA . ILE A 1 84 ? 3.545 0.838 -8.496 1.00 96.69 84 ILE A CA 1
ATOM 723 C C . ILE A 1 84 ? 3.790 1.980 -9.482 1.00 96.69 84 ILE A C 1
ATOM 725 O O . ILE A 1 84 ? 4.816 1.987 -10.170 1.00 96.69 84 ILE A O 1
ATOM 729 N N . LYS A 1 85 ? 2.895 2.971 -9.537 1.00 97.44 85 LYS A N 1
ATOM 730 C CA . LYS A 1 85 ? 3.060 4.152 -10.393 1.00 97.44 85 LYS A CA 1
ATOM 731 C C . LYS A 1 85 ? 4.325 4.936 -10.035 1.00 97.44 85 LYS A C 1
ATOM 733 O O . LYS A 1 85 ? 5.120 5.243 -10.924 1.00 97.44 85 LYS A O 1
ATOM 738 N N . GLU A 1 86 ? 4.527 5.245 -8.755 1.00 96.81 86 GLU A N 1
ATOM 739 C CA . GLU A 1 86 ? 5.703 5.979 -8.265 1.00 96.81 86 GLU A CA 1
ATOM 740 C C . GLU A 1 86 ? 7.011 5.245 -8.595 1.00 96.81 86 GLU A C 1
ATOM 742 O O . GLU A 1 86 ? 7.943 5.828 -9.166 1.00 96.81 86 GLU A O 1
ATOM 747 N N . LEU A 1 87 ? 7.065 3.948 -8.288 1.00 96.44 87 LEU A N 1
ATOM 748 C CA . LEU A 1 87 ? 8.232 3.104 -8.524 1.00 96.44 87 LEU A CA 1
ATOM 749 C C . LEU A 1 87 ? 8.540 2.960 -10.018 1.00 96.44 87 LEU A C 1
ATOM 751 O O . LEU A 1 87 ? 9.700 3.040 -10.425 1.00 96.44 87 LEU A O 1
ATOM 755 N N . SER A 1 88 ? 7.511 2.817 -10.853 1.00 95.44 88 SER A N 1
ATOM 756 C CA . SER A 1 88 ? 7.666 2.717 -12.309 1.00 95.44 88 SER A CA 1
ATOM 757 C C . SER A 1 88 ? 8.213 4.009 -12.920 1.00 95.44 88 SER A C 1
ATOM 759 O O . SER A 1 88 ? 9.132 3.957 -13.737 1.00 95.44 88 SER A O 1
ATOM 761 N N . ILE A 1 89 ? 7.724 5.176 -12.482 1.00 95.62 89 ILE A N 1
ATOM 762 C CA . ILE A 1 89 ? 8.256 6.478 -12.920 1.00 95.62 89 ILE A CA 1
ATOM 763 C C . ILE A 1 89 ? 9.716 6.638 -12.483 1.00 95.62 89 ILE A C 1
ATOM 765 O O . ILE A 1 89 ? 10.556 7.086 -13.266 1.00 95.62 89 ILE A O 1
ATOM 769 N N . THR A 1 90 ? 10.030 6.264 -11.242 1.00 93.88 90 THR A N 1
ATOM 770 C CA . THR A 1 90 ? 11.391 6.349 -10.695 1.00 93.88 90 THR A CA 1
ATOM 771 C C . THR A 1 90 ? 12.362 5.492 -11.498 1.00 93.88 90 THR A C 1
ATOM 773 O O . THR A 1 90 ? 13.428 5.968 -11.897 1.00 93.88 90 THR A O 1
ATOM 776 N N . ARG A 1 91 ? 11.964 4.257 -11.810 1.00 92.31 91 ARG A N 1
ATOM 777 C CA . ARG A 1 91 ? 12.742 3.357 -12.656 1.00 92.31 91 ARG A CA 1
ATOM 778 C C . ARG A 1 91 ? 12.954 3.931 -14.059 1.00 92.31 91 ARG A C 1
ATOM 780 O O . ARG A 1 91 ? 14.091 3.99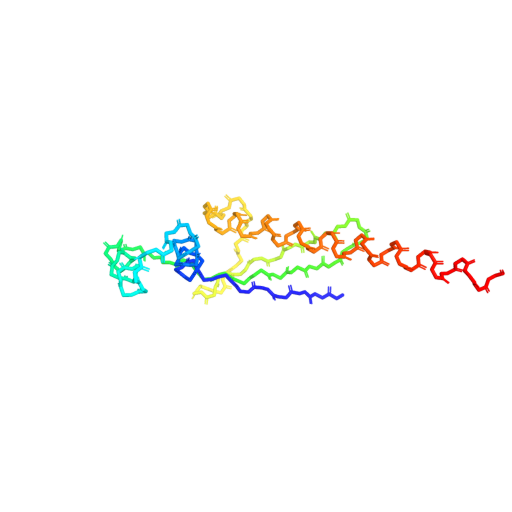8 -14.514 1.00 92.31 91 ARG A O 1
ATOM 787 N N . ALA A 1 92 ? 11.898 4.407 -14.718 1.00 92.62 92 ALA A N 1
ATOM 788 C CA . ALA A 1 92 ? 12.008 4.987 -16.058 1.00 92.62 92 ALA A CA 1
ATOM 789 C C . ALA A 1 92 ? 12.963 6.196 -16.090 1.00 92.62 92 ALA A C 1
ATOM 791 O O . ALA A 1 92 ? 13.800 6.314 -16.985 1.00 92.62 92 ALA A O 1
ATOM 792 N N . ARG A 1 93 ? 12.897 7.071 -15.077 1.00 93.19 93 ARG A N 1
ATOM 793 C CA . ARG A 1 93 ? 13.831 8.201 -14.929 1.00 93.19 93 ARG A CA 1
ATOM 794 C C . ARG A 1 93 ? 15.278 7.735 -14.786 1.00 93.19 93 ARG A C 1
ATOM 796 O O . ARG A 1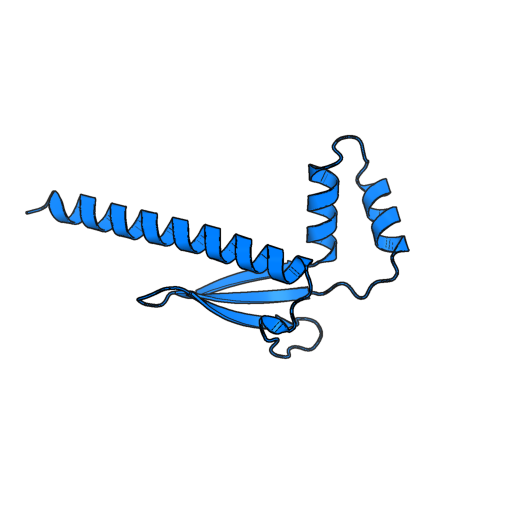 93 ? 16.162 8.339 -15.390 1.00 93.19 93 ARG A O 1
ATOM 803 N N . LYS A 1 94 ? 15.520 6.674 -14.011 1.00 90.75 94 LYS A N 1
ATOM 804 C CA . LYS A 1 94 ? 16.852 6.080 -13.845 1.00 90.75 94 LYS A CA 1
ATOM 805 C C . LYS A 1 94 ? 17.388 5.535 -15.172 1.00 90.75 94 LYS A C 1
ATOM 807 O O . LYS A 1 94 ? 18.502 5.884 -15.543 1.00 90.75 94 LYS A O 1
ATOM 812 N N . GLU A 1 95 ? 16.581 4.786 -15.920 1.00 90.25 95 GLU A N 1
ATOM 813 C CA . GLU A 1 95 ? 16.981 4.237 -17.225 1.00 90.25 95 GLU A CA 1
ATOM 814 C C . GLU A 1 95 ? 17.312 5.337 -18.247 1.00 90.25 95 GLU A C 1
ATOM 816 O O . GLU A 1 95 ? 18.310 5.245 -18.962 1.00 90.25 95 GLU A O 1
ATOM 821 N N . ILE A 1 96 ? 16.504 6.403 -18.315 1.00 92.62 96 ILE A N 1
ATOM 822 C CA . ILE A 1 96 ? 16.780 7.559 -19.186 1.00 92.62 96 ILE A CA 1
ATOM 823 C C . ILE A 1 96 ? 18.097 8.220 -18.785 1.00 92.62 96 ILE A C 1
ATOM 825 O O . ILE A 1 96 ? 18.929 8.515 -19.641 1.00 92.62 96 ILE A O 1
ATOM 829 N N . ARG A 1 97 ? 18.296 8.431 -17.480 1.00 91.81 97 ARG A N 1
ATOM 830 C CA . ARG A 1 97 ? 19.510 9.035 -16.937 1.00 91.81 97 ARG A CA 1
ATOM 831 C C . ARG A 1 97 ? 20.745 8.225 -17.334 1.00 91.81 97 ARG A C 1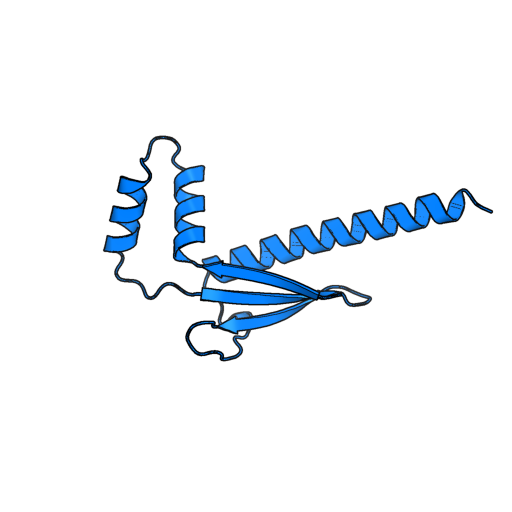
ATOM 833 O O . ARG A 1 97 ? 21.692 8.789 -17.868 1.00 91.81 97 ARG A O 1
ATOM 840 N N . GLU A 1 98 ? 20.718 6.916 -17.115 1.00 89.94 98 GLU A N 1
ATOM 841 C CA . GLU A 1 98 ? 21.824 6.016 -17.455 1.00 89.94 98 GLU A CA 1
ATOM 842 C C . GLU A 1 98 ? 22.142 6.039 -18.954 1.00 89.94 98 GLU A C 1
ATOM 844 O O . GLU A 1 98 ? 23.309 6.157 -19.319 1.00 89.94 98 GLU A O 1
ATOM 849 N N . LYS A 1 99 ? 21.126 6.026 -19.826 1.00 89.62 99 LYS A N 1
ATOM 850 C CA . LYS A 1 99 ? 21.325 6.120 -21.283 1.00 89.62 99 LYS A CA 1
ATOM 851 C C . LYS A 1 99 ? 21.933 7.452 -21.716 1.00 89.62 99 LYS A C 1
ATOM 853 O O . LYS A 1 99 ? 22.827 7.457 -22.556 1.00 89.62 99 LYS A O 1
ATOM 858 N N . LEU A 1 100 ? 21.464 8.566 -21.148 1.00 89.06 100 LEU A N 1
ATOM 859 C CA . LEU A 1 100 ? 21.997 9.892 -21.463 1.00 89.06 100 LEU A CA 1
ATOM 860 C C . LEU A 1 100 ? 23.471 9.999 -21.069 1.00 89.06 100 LEU A C 1
ATOM 862 O O . LEU A 1 100 ? 24.267 10.448 -21.879 1.00 89.06 100 LEU A O 1
ATOM 866 N N . PHE A 1 101 ? 23.854 9.543 -19.873 1.00 79.38 101 PHE A N 1
ATOM 867 C CA . PHE A 1 101 ? 25.245 9.632 -19.411 1.00 79.38 101 PHE A CA 1
ATOM 868 C C . PHE A 1 101 ? 26.175 8.571 -20.015 1.00 79.38 101 PHE A C 1
ATOM 870 O O . PHE A 1 101 ? 27.367 8.834 -20.144 1.00 79.38 101 PHE A O 1
ATOM 877 N N . ALA A 1 102 ? 25.659 7.416 -20.443 1.00 75.12 102 ALA A N 1
ATOM 878 C CA . ALA A 1 102 ? 26.445 6.428 -21.184 1.00 75.12 102 ALA A CA 1
ATOM 879 C C . ALA A 1 102 ? 26.859 6.923 -22.585 1.00 75.12 102 ALA A C 1
ATOM 881 O O . ALA A 1 102 ? 27.872 6.476 -23.110 1.00 75.12 102 ALA A O 1
ATOM 882 N N . GLY A 1 103 ? 26.105 7.858 -23.180 1.00 58.88 103 GLY A N 1
ATOM 883 C CA . GLY A 1 103 ? 26.394 8.432 -24.499 1.00 58.88 103 GLY A CA 1
ATOM 884 C C . GLY A 1 103 ? 27.365 9.619 -24.513 1.00 58.88 103 GLY A C 1
ATOM 885 O O . GLY A 1 103 ? 27.780 10.026 -25.589 1.00 58.88 103 GLY A O 1
ATOM 886 N N . VAL A 1 104 ? 27.735 10.185 -23.356 1.00 57.03 104 VAL A N 1
ATOM 887 C CA . VAL A 1 104 ? 28.652 11.351 -23.268 1.00 57.03 104 VAL A CA 1
ATOM 888 C C . VAL A 1 104 ? 30.114 10.922 -23.042 1.00 57.03 104 VAL A C 1
ATOM 890 O O . VAL A 1 104 ? 31.005 11.760 -22.965 1.00 57.03 104 VAL A O 1
ATOM 893 N N . GLY A 1 105 ? 30.377 9.617 -22.931 1.00 56.44 105 GLY A N 1
ATOM 894 C CA . GLY A 1 105 ? 31.712 9.056 -22.684 1.00 56.44 105 GLY A CA 1
ATOM 895 C C . GLY A 1 105 ? 32.295 8.224 -23.830 1.00 56.44 105 GLY A C 1
ATOM 896 O O . GLY A 1 105 ? 33.240 7.480 -23.572 1.00 56.44 105 GLY A O 1
ATOM 897 N N . ALA A 1 106 ? 31.729 8.301 -25.039 1.00 46.09 106 ALA A N 1
ATOM 898 C CA . ALA A 1 106 ? 32.198 7.590 -26.234 1.00 46.09 106 ALA A CA 1
ATOM 899 C C . ALA A 1 106 ? 32.705 8.564 -27.303 1.00 46.09 106 ALA A C 1
ATOM 901 O O . ALA A 1 106 ? 32.050 9.614 -27.488 1.00 46.09 106 ALA A O 1
#

Organism: NCBI:txid162209